Protein AF-A0A6B2CQM3-F1 (afdb_monomer_lite)

Radius of gyration: 13.4 Å; chains: 1; bounding box: 28×25×42 Å

Structure (mmCIF, N/CA/C/O backbone):
data_AF-A0A6B2CQM3-F1
#
_entry.id   AF-A0A6B2CQM3-F1
#
loop_
_atom_site.group_PDB
_atom_site.id
_atom_site.type_symbol
_atom_site.label_atom_id
_atom_site.label_alt_id
_atom_site.label_comp_id
_atom_site.label_asym_id
_atom_site.label_entity_id
_atom_site.label_seq_id
_atom_site.pdbx_PDB_ins_code
_atom_site.Cartn_x
_atom_site.Cartn_y
_atom_site.Cartn_z
_atom_site.occupancy
_atom_site.B_iso_or_equiv
_atom_site.auth_seq_id
_atom_site.auth_comp_id
_atom_site.auth_asym_id
_atom_site.auth_atom_id
_atom_site.pdbx_PDB_model_num
ATOM 1 N N . MET A 1 1 ? -7.483 -2.365 23.186 1.00 58.59 1 MET A N 1
ATOM 2 C CA . MET A 1 1 ? -6.527 -2.837 22.163 1.00 58.59 1 MET A CA 1
ATOM 3 C C . MET A 1 1 ? -7.012 -2.314 20.818 1.00 58.59 1 MET A C 1
ATOM 5 O O . MET A 1 1 ? -8.198 -2.453 20.547 1.00 58.59 1 MET A O 1
ATOM 9 N N . LEU A 1 2 ? -6.171 -1.618 20.048 1.00 72.06 2 LEU A N 1
ATOM 10 C CA . LEU A 1 2 ? -6.530 -1.192 18.690 1.00 72.06 2 LEU A CA 1
ATOM 11 C C . LEU A 1 2 ? -6.353 -2.392 17.755 1.00 72.06 2 LEU A C 1
ATOM 13 O O . LEU A 1 2 ? -5.345 -3.084 17.832 1.00 72.06 2 LEU A O 1
ATOM 17 N N . THR A 1 3 ? -7.343 -2.638 16.909 1.00 85.19 3 THR A N 1
ATOM 18 C CA . THR A 1 3 ? -7.302 -3.629 15.826 1.00 85.19 3 THR A CA 1
ATOM 19 C C . THR A 1 3 ? -7.242 -2.884 14.499 1.00 85.19 3 THR A C 1
ATOM 21 O O . THR A 1 3 ? -7.648 -1.720 14.422 1.00 85.19 3 THR A O 1
ATOM 24 N N . GLY A 1 4 ? -6.730 -3.501 13.444 1.00 88.25 4 GLY A N 1
ATOM 25 C CA . GLY A 1 4 ? -6.677 -2.834 12.153 1.00 88.25 4 GLY A CA 1
ATOM 26 C C . GLY A 1 4 ? -6.274 -3.750 11.020 1.00 88.25 4 GLY A C 1
ATOM 27 O O . GLY A 1 4 ? -5.945 -4.905 11.264 1.00 88.25 4 GLY A O 1
ATOM 28 N N . ALA A 1 5 ? -6.343 -3.202 9.811 1.00 93.00 5 ALA A N 1
ATOM 29 C CA . ALA A 1 5 ? -5.862 -3.842 8.599 1.00 93.00 5 ALA A CA 1
ATOM 30 C C . ALA A 1 5 ? -4.742 -3.000 7.980 1.00 93.00 5 ALA A C 1
ATOM 32 O O . ALA A 1 5 ? -4.845 -1.767 7.921 1.00 93.00 5 ALA A O 1
ATOM 33 N N . ILE A 1 6 ? -3.697 -3.668 7.510 1.00 94.75 6 ILE A N 1
ATOM 34 C CA . ILE A 1 6 ? -2.611 -3.099 6.723 1.00 94.75 6 ILE A CA 1
ATOM 35 C C . ILE A 1 6 ? -2.851 -3.478 5.264 1.00 94.75 6 ILE A C 1
ATOM 37 O O . ILE A 1 6 ? -2.882 -4.653 4.905 1.00 94.75 6 ILE A O 1
ATOM 41 N N . VAL A 1 7 ? -3.019 -2.467 4.419 1.00 96.88 7 VAL A N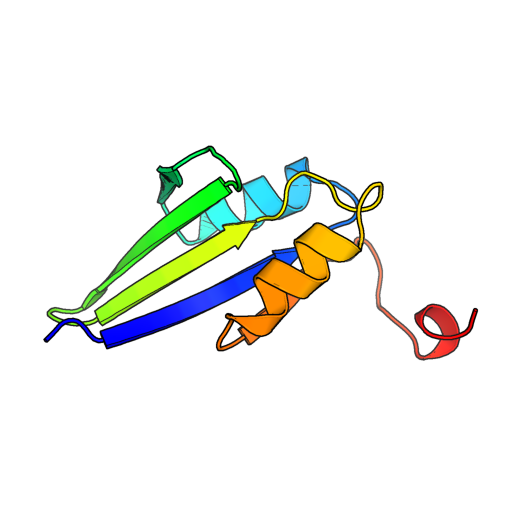 1
ATOM 42 C CA . VAL A 1 7 ? -3.094 -2.620 2.967 1.00 96.88 7 VAL A CA 1
ATOM 43 C C . VAL A 1 7 ? -1.780 -2.146 2.372 1.00 96.88 7 VAL A C 1
ATOM 45 O O . VAL A 1 7 ? -1.392 -0.999 2.582 1.00 96.88 7 VAL A O 1
ATOM 48 N N . SER A 1 8 ? -1.109 -2.983 1.593 1.00 96.56 8 SER A N 1
ATOM 49 C CA . SER A 1 8 ? -0.003 -2.526 0.751 1.00 96.56 8 SER A CA 1
ATOM 50 C C . SER A 1 8 ? -0.508 -2.221 -0.644 1.00 96.56 8 SER A C 1
ATOM 52 O O . SER A 1 8 ? -1.172 -3.049 -1.258 1.00 96.56 8 SER A O 1
ATOM 54 N N . LEU A 1 9 ? -0.201 -1.025 -1.140 1.00 96.50 9 LEU A N 1
ATOM 55 C CA . LEU A 1 9 ? -0.654 -0.544 -2.438 1.00 96.50 9 LEU A CA 1
ATOM 56 C C . LEU A 1 9 ? 0.543 -0.162 -3.305 1.00 96.50 9 LEU A C 1
ATOM 58 O O . LEU A 1 9 ? 1.193 0.848 -3.048 1.00 96.50 9 LEU A O 1
ATOM 62 N N . ALA A 1 10 ? 0.793 -0.939 -4.355 1.00 94.25 10 ALA A N 1
ATOM 63 C CA . ALA A 1 10 ? 1.835 -0.670 -5.341 1.00 94.25 10 ALA A CA 1
ATOM 64 C C . ALA A 1 10 ? 1.236 -0.275 -6.699 1.00 94.25 10 ALA A C 1
ATOM 66 O O . ALA A 1 10 ? 0.143 -0.701 -7.065 1.00 94.25 10 ALA A O 1
ATOM 67 N N . SER A 1 11 ? 1.963 0.547 -7.450 1.00 93.12 11 SER A N 1
ATOM 68 C CA . SER A 1 11 ? 1.638 0.953 -8.822 1.00 93.12 11 SER A CA 1
ATOM 69 C C . SER A 1 11 ? 2.918 1.379 -9.517 1.00 93.12 11 SER A C 1
ATOM 71 O O . SER A 1 11 ? 3.712 2.095 -8.909 1.00 93.12 11 SER A O 1
ATOM 73 N N . ALA A 1 12 ? 3.092 1.007 -10.789 1.00 89.62 12 ALA A N 1
ATOM 74 C CA . ALA A 1 12 ? 4.261 1.413 -11.577 1.00 89.62 12 ALA A CA 1
ATOM 75 C C . ALA A 1 12 ? 4.362 2.946 -11.697 1.00 89.62 12 ALA A C 1
ATOM 77 O O . ALA A 1 12 ? 5.444 3.505 -11.840 1.00 89.62 12 ALA A O 1
ATOM 78 N N . GLU A 1 13 ? 3.222 3.629 -11.580 1.00 92.25 13 GLU A N 1
ATOM 79 C CA . GLU A 1 13 ? 3.122 5.074 -11.417 1.00 92.25 13 GLU A CA 1
ATOM 80 C C . GLU A 1 13 ? 2.916 5.406 -9.930 1.00 92.25 13 GLU A C 1
ATOM 82 O O . GLU A 1 13 ? 1.812 5.222 -9.403 1.00 92.25 13 GLU A O 1
ATOM 87 N N . LEU A 1 14 ? 3.941 5.923 -9.242 1.00 91.12 14 LEU A N 1
ATOM 88 C CA . LEU A 1 14 ? 3.841 6.274 -7.816 1.00 91.12 14 LEU A CA 1
ATOM 89 C C . LEU A 1 14 ? 2.707 7.275 -7.534 1.00 91.12 14 LEU A C 1
ATOM 91 O O . LEU A 1 14 ? 1.966 7.127 -6.562 1.00 91.12 14 LEU A O 1
ATOM 95 N N . SER A 1 15 ? 2.527 8.265 -8.412 1.00 93.25 15 SER A N 1
ATOM 96 C CA . SER A 1 15 ? 1.463 9.272 -8.305 1.00 93.25 15 SER A CA 1
ATOM 97 C C . SER A 1 15 ? 0.062 8.651 -8.265 1.00 93.25 15 SER A C 1
ATOM 99 O O . SER A 1 15 ? -0.805 9.128 -7.532 1.00 93.25 15 SER A O 1
ATOM 101 N N . ARG A 1 16 ? -0.159 7.546 -8.988 1.00 94.44 16 ARG A N 1
ATOM 102 C CA . ARG A 1 16 ? -1.417 6.790 -8.966 1.00 94.44 16 ARG A CA 1
ATOM 103 C C . ARG A 1 16 ? -1.638 6.113 -7.618 1.00 94.44 16 ARG A C 1
ATOM 105 O O . ARG A 1 16 ? -2.722 6.250 -7.053 1.00 94.44 16 ARG A O 1
ATOM 112 N N . ALA A 1 17 ? -0.631 5.418 -7.083 1.00 94.38 17 ALA A N 1
ATOM 113 C CA . ALA A 1 17 ? -0.744 4.790 -5.764 1.00 94.38 17 ALA A CA 1
ATOM 114 C C . ALA A 1 17 ? -1.007 5.834 -4.669 1.00 94.38 17 ALA A C 1
ATOM 116 O O . ALA A 1 17 ? -1.873 5.637 -3.818 1.00 94.38 17 ALA A O 1
ATOM 117 N N . GLN A 1 18 ? -0.330 6.983 -4.737 1.00 94.81 18 GLN A N 1
ATOM 118 C CA . GLN A 1 18 ? -0.564 8.103 -3.825 1.00 94.81 18 GLN A CA 1
ATOM 119 C C . GLN A 1 18 ? -1.994 8.642 -3.918 1.00 94.81 18 GLN A C 1
ATOM 121 O O . GLN A 1 18 ? -2.626 8.860 -2.885 1.00 94.81 18 GLN A O 1
ATOM 126 N N . ALA A 1 19 ? -2.512 8.853 -5.133 1.00 95.69 19 ALA A N 1
ATOM 127 C CA . ALA A 1 19 ? -3.867 9.353 -5.351 1.00 95.69 19 ALA A CA 1
ATOM 128 C C . ALA A 1 19 ? -4.929 8.373 -4.827 1.00 95.69 19 ALA A C 1
ATOM 130 O O . ALA A 1 19 ? -5.864 8.778 -4.134 1.00 95.69 19 ALA A O 1
ATOM 131 N N . LEU A 1 20 ? -4.756 7.076 -5.098 1.00 95.88 20 LEU A N 1
ATOM 132 C CA . LEU A 1 20 ? -5.641 6.023 -4.601 1.00 95.88 20 LEU A CA 1
ATOM 133 C C . LEU A 1 20 ? -5.615 5.942 -3.070 1.00 95.88 20 LEU A C 1
ATOM 135 O O . LEU A 1 20 ? -6.676 5.968 -2.446 1.00 95.88 20 LEU A O 1
ATOM 139 N N . ALA A 1 21 ? -4.435 5.930 -2.448 1.00 96.56 2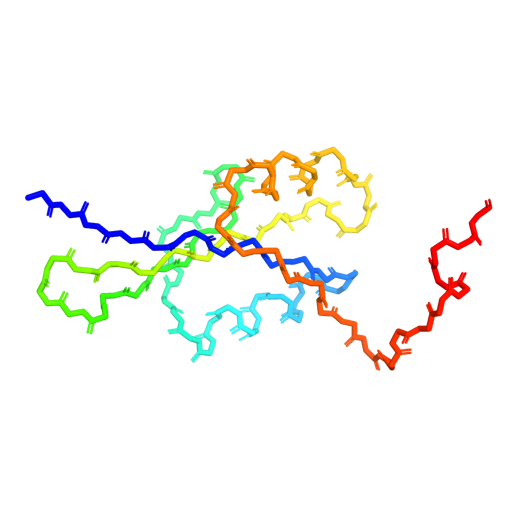1 ALA A N 1
ATOM 140 C CA . ALA A 1 21 ? -4.322 5.917 -0.992 1.00 96.56 21 ALA A CA 1
ATOM 141 C C . ALA A 1 21 ? -4.939 7.177 -0.353 1.00 96.56 21 ALA A C 1
ATOM 143 O O . ALA A 1 21 ? -5.692 7.073 0.619 1.00 96.56 21 ALA A O 1
ATOM 144 N N . ALA A 1 22 ? -4.701 8.354 -0.943 1.00 96.38 22 ALA A N 1
ATOM 145 C CA . ALA A 1 22 ? -5.255 9.630 -0.488 1.00 96.38 22 ALA A CA 1
ATOM 146 C C . ALA A 1 22 ? -6.787 9.708 -0.605 1.00 96.38 22 ALA A C 1
ATOM 148 O O . ALA A 1 22 ? -7.425 10.415 0.175 1.00 96.38 22 ALA A O 1
ATOM 149 N N . SER A 1 23 ? -7.391 8.980 -1.551 1.00 96.00 23 SER A N 1
ATOM 150 C CA . SER A 1 23 ? -8.852 8.918 -1.695 1.00 96.00 23 SER A CA 1
ATOM 151 C C . SER A 1 23 ? -9.539 8.186 -0.533 1.00 96.00 23 SER A C 1
ATOM 153 O O . SER A 1 23 ? -10.710 8.432 -0.242 1.00 96.00 23 SER A O 1
ATOM 155 N N . VAL A 1 24 ? -8.805 7.309 0.163 1.00 94.56 24 VAL A N 1
ATOM 156 C CA . VAL A 1 24 ? -9.334 6.464 1.242 1.00 94.56 24 VAL A CA 1
ATOM 157 C C . VAL A 1 24 ? -8.882 6.938 2.619 1.00 94.56 24 VAL A C 1
ATOM 159 O O . VAL A 1 24 ? -9.650 6.814 3.575 1.00 94.56 24 VAL A O 1
ATOM 162 N N . ALA A 1 25 ? -7.660 7.455 2.741 1.00 95.19 25 ALA A N 1
ATOM 163 C CA . ALA A 1 25 ? -6.984 7.710 4.008 1.00 95.19 25 ALA A CA 1
ATOM 164 C C . ALA A 1 25 ? -6.094 8.966 3.952 1.00 95.19 25 ALA A C 1
ATOM 166 O O . ALA A 1 25 ? -5.804 9.503 2.886 1.00 95.19 25 ALA A O 1
ATOM 167 N N . LYS A 1 26 ? -5.656 9.465 5.115 1.00 95.31 26 LYS A N 1
ATOM 168 C CA . LYS A 1 26 ? -4.815 10.669 5.214 1.00 95.31 26 LYS A CA 1
ATOM 169 C C . LYS A 1 26 ? -3.345 10.297 5.346 1.00 95.31 26 LYS A C 1
ATOM 171 O O . LYS A 1 26 ? -2.999 9.489 6.205 1.00 95.31 26 LYS A O 1
ATOM 176 N N . LEU A 1 27 ? -2.485 10.920 4.541 1.00 93.88 27 LEU A N 1
ATOM 177 C CA . LEU A 1 27 ? -1.036 10.763 4.660 1.00 93.88 27 LEU A CA 1
ATOM 178 C C . LEU A 1 27 ? -0.579 11.205 6.056 1.00 93.88 27 LEU A C 1
ATOM 180 O O . LEU A 1 27 ? -0.911 12.306 6.492 1.00 93.88 27 LEU A O 1
ATOM 184 N N . THR A 1 28 ? 0.152 10.333 6.743 1.00 91.44 28 THR A N 1
ATOM 185 C CA . THR A 1 28 ? 0.569 10.518 8.141 1.00 91.44 28 THR A CA 1
ATOM 186 C C . THR A 1 28 ? 2.077 10.367 8.304 1.00 91.44 28 THR A C 1
ATOM 188 O O . THR A 1 28 ? 2.666 11.132 9.059 1.00 91.44 28 THR A O 1
ATOM 191 N N . ASP A 1 29 ? 2.699 9.454 7.554 1.00 88.50 29 ASP A N 1
ATOM 192 C CA . ASP A 1 29 ? 4.155 9.286 7.512 1.00 88.50 29 ASP A CA 1
ATOM 193 C C . ASP A 1 29 ? 4.652 9.234 6.063 1.00 88.50 29 ASP A C 1
ATOM 195 O O . ASP A 1 29 ? 3.903 8.867 5.151 1.00 88.50 29 ASP A O 1
ATOM 199 N N . ARG A 1 30 ? 5.898 9.650 5.852 1.00 86.00 30 ARG A N 1
ATOM 200 C CA . ARG A 1 30 ? 6.558 9.732 4.551 1.00 86.00 30 ARG A CA 1
ATOM 201 C C . ARG A 1 30 ? 7.821 8.875 4.449 1.00 86.00 30 ARG A C 1
ATOM 203 O O . ARG A 1 30 ? 8.245 8.652 3.318 1.00 86.00 30 ARG A O 1
ATOM 210 N N . GLU A 1 31 ? 8.405 8.398 5.552 1.00 81.81 31 GLU A N 1
ATOM 211 C CA . GLU A 1 31 ? 9.672 7.652 5.515 1.00 81.81 31 GLU A CA 1
ATOM 212 C C . GLU A 1 31 ? 9.662 6.421 6.441 1.00 81.81 31 GLU A C 1
ATOM 214 O O . GLU A 1 31 ? 9.167 6.502 7.561 1.00 81.81 31 GLU A O 1
ATOM 219 N N . PRO A 1 32 ? 10.210 5.261 6.015 1.00 72.62 32 PRO A N 1
ATOM 220 C CA . PRO A 1 32 ? 10.836 4.971 4.714 1.00 72.62 32 PRO A CA 1
ATOM 221 C C . PRO A 1 32 ? 9.828 4.711 3.575 1.00 72.62 32 PRO A C 1
ATOM 223 O O . PRO A 1 32 ? 10.219 4.571 2.420 1.00 72.62 32 PRO A O 1
ATOM 226 N N . MET A 1 33 ? 8.530 4.651 3.884 1.00 84.38 33 MET A N 1
ATOM 227 C CA . MET A 1 33 ? 7.429 4.480 2.930 1.00 84.38 33 MET A CA 1
ATOM 228 C C . MET A 1 33 ? 6.319 5.483 3.240 1.00 84.38 33 MET A C 1
ATOM 230 O O . MET A 1 33 ? 6.227 5.992 4.357 1.00 84.38 33 MET A O 1
ATOM 234 N N . LEU A 1 34 ? 5.433 5.743 2.276 1.00 92.69 34 LEU A N 1
ATOM 235 C CA . LEU A 1 34 ? 4.279 6.598 2.544 1.00 92.69 34 LEU A CA 1
ATOM 236 C C . LEU A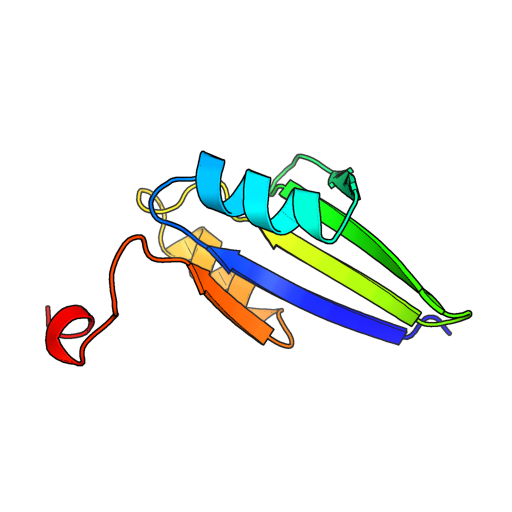 1 34 ? 3.235 5.790 3.310 1.00 92.69 34 LEU A C 1
ATOM 238 O O . LEU A 1 34 ? 2.782 4.746 2.836 1.00 92.69 34 LEU A O 1
ATOM 242 N N . MET A 1 35 ? 2.825 6.291 4.471 1.00 94.12 35 MET A N 1
ATOM 243 C CA . MET A 1 35 ? 1.794 5.667 5.291 1.00 94.12 35 MET A CA 1
ATOM 244 C C . MET A 1 35 ? 0.568 6.561 5.367 1.00 94.12 35 MET A C 1
ATOM 246 O O . MET A 1 35 ? 0.619 7.696 5.852 1.00 94.12 35 MET A O 1
ATOM 250 N N . TYR A 1 36 ? -0.558 6.023 4.917 1.00 96.12 36 TYR A N 1
ATOM 251 C CA . TYR A 1 36 ? -1.859 6.657 5.019 1.00 96.12 36 TYR A CA 1
ATOM 252 C C . TYR A 1 36 ? -2.678 5.973 6.102 1.00 96.12 36 TYR A C 1
ATOM 254 O O . TYR A 1 36 ? -2.642 4.756 6.255 1.00 96.12 36 TYR A O 1
ATOM 262 N N . TYR A 1 37 ? -3.451 6.762 6.834 1.00 93.62 37 TYR A N 1
ATOM 263 C CA . TYR A 1 37 ? -4.219 6.305 7.979 1.00 93.62 37 TYR A CA 1
ATOM 264 C C . TYR A 1 37 ? -5.677 6.757 7.896 1.00 93.62 37 TYR A C 1
ATOM 266 O O . TYR A 1 37 ? -5.983 7.907 7.555 1.00 93.62 37 TYR A O 1
ATOM 274 N N . ARG A 1 38 ? -6.594 5.859 8.260 1.00 94.50 38 ARG A N 1
ATOM 275 C CA . ARG A 1 38 ? -8.003 6.177 8.498 1.00 94.50 38 ARG A CA 1
ATOM 276 C C . ARG A 1 38 ? -8.524 5.435 9.719 1.00 94.50 38 ARG A C 1
ATOM 278 O O . ARG A 1 38 ? -8.459 4.213 9.804 1.00 94.50 38 ARG A O 1
ATOM 285 N N . LYS A 1 39 ? -9.146 6.176 10.636 1.00 93.88 39 LYS A N 1
ATOM 286 C CA . LYS A 1 39 ? -9.971 5.586 11.692 1.00 93.88 39 LYS A CA 1
ATOM 287 C C . LYS A 1 39 ? -11.287 5.101 11.080 1.00 93.88 39 LYS A C 1
ATOM 289 O O . LYS A 1 39 ? -12.010 5.896 10.480 1.00 93.88 39 LYS A O 1
ATOM 294 N N . VAL A 1 40 ? -11.578 3.809 11.213 1.00 91.81 40 VAL A N 1
ATOM 295 C CA . VAL A 1 40 ? -12.796 3.186 10.662 1.00 91.81 40 VAL A CA 1
ATOM 296 C C . VAL A 1 40 ? -13.914 3.182 11.703 1.00 91.81 40 VAL A C 1
ATOM 298 O O . VAL A 1 40 ? -15.052 3.514 11.391 1.00 91.81 40 VAL A O 1
ATOM 301 N N . SER A 1 41 ? -13.583 2.862 12.954 1.00 90.94 41 SER A N 1
ATOM 302 C CA . SER A 1 41 ? -14.492 2.936 14.102 1.00 90.94 41 SER A CA 1
ATOM 303 C C . SER A 1 41 ? -13.700 3.157 15.390 1.00 90.94 41 SER A C 1
ATOM 305 O O . SER A 1 41 ? -12.470 3.270 15.384 1.00 90.94 41 SER A O 1
ATOM 307 N N . GLU A 1 42 ? -14.389 3.203 16.528 1.00 90.12 42 GLU A N 1
ATOM 308 C CA . GLU A 1 42 ? -13.720 3.034 17.814 1.00 90.12 42 GLU A CA 1
ATOM 309 C C . GLU A 1 42 ? -12.989 1.683 17.833 1.00 90.12 42 GLU A C 1
ATOM 311 O O . GLU A 1 42 ? -13.542 0.660 17.428 1.00 90.12 42 GLU A O 1
ATOM 316 N N . GLY A 1 43 ? -11.703 1.696 18.185 1.00 87.12 43 GLY A N 1
ATOM 317 C CA . GLY A 1 43 ? -10.881 0.488 18.210 1.00 87.12 43 GLY A CA 1
ATOM 318 C C . GLY A 1 43 ? -10.416 -0.070 16.854 1.00 87.12 43 GLY A C 1
ATOM 319 O O . GLY A 1 43 ? -9.670 -1.047 16.884 1.00 87.12 43 GLY A O 1
ATOM 320 N N . ARG A 1 44 ? -10.807 0.499 15.694 1.00 91.00 44 ARG A N 1
ATOM 321 C CA . ARG A 1 44 ? -10.430 -0.019 14.355 1.00 91.00 44 ARG A CA 1
ATOM 322 C C . ARG A 1 44 ? -9.743 0.997 13.455 1.00 91.00 44 ARG A C 1
ATOM 324 O O . ARG A 1 44 ? -10.276 2.085 13.213 1.00 91.00 44 ARG A O 1
ATOM 331 N N . LEU A 1 45 ? -8.606 0.592 12.898 1.00 93.75 45 LEU A N 1
ATOM 332 C CA . LEU A 1 45 ? -7.751 1.408 12.041 1.00 93.75 45 LEU A CA 1
ATOM 333 C C . LEU A 1 45 ? -7.530 0.746 10.680 1.00 93.75 45 LEU A C 1
ATOM 335 O O . LEU A 1 45 ? -7.442 -0.473 10.577 1.00 93.75 45 LEU A O 1
ATOM 339 N N . LEU A 1 46 ? -7.410 1.566 9.645 1.00 94.75 46 LEU A N 1
ATOM 340 C CA . LEU A 1 46 ? -6.909 1.168 8.339 1.00 94.75 46 LEU A CA 1
ATOM 341 C C . LEU A 1 46 ? -5.599 1.910 8.092 1.00 94.75 46 LEU A C 1
ATOM 343 O O . LEU A 1 46 ? -5.579 3.144 8.142 1.00 94.75 46 LEU A O 1
ATOM 347 N N . SER A 1 47 ? -4.548 1.154 7.801 1.00 95.31 47 SER A N 1
ATOM 348 C CA . SER A 1 47 ? -3.255 1.673 7.371 1.00 95.31 47 SER A CA 1
ATOM 349 C C . SER A 1 47 ? -3.020 1.263 5.924 1.00 95.31 47 SER A C 1
ATOM 351 O O . SER A 1 47 ? -3.189 0.096 5.586 1.00 95.31 47 SER A O 1
ATOM 353 N N . ILE A 1 48 ? -2.630 2.206 5.072 1.00 96.94 48 ILE A N 1
ATOM 354 C CA . ILE 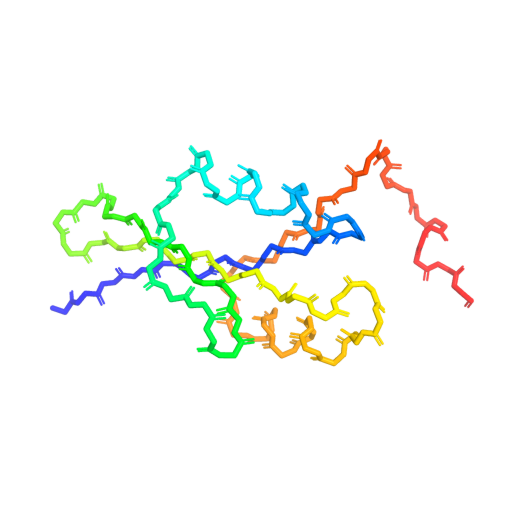A 1 48 ? -2.227 1.931 3.691 1.00 96.94 48 ILE A CA 1
ATOM 355 C C . ILE A 1 48 ? -0.754 2.292 3.555 1.00 96.94 48 ILE A C 1
ATOM 357 O O . ILE A 1 48 ? -0.380 3.443 3.784 1.00 96.94 48 ILE A O 1
ATOM 361 N N . VAL A 1 49 ? 0.071 1.318 3.191 1.00 95.31 49 VAL A N 1
ATOM 362 C CA . VAL A 1 49 ? 1.502 1.490 2.943 1.00 95.31 49 VAL A CA 1
ATOM 363 C C . VAL A 1 49 ? 1.727 1.542 1.438 1.00 95.31 49 VAL A C 1
ATOM 365 O O . VAL A 1 49 ? 1.347 0.618 0.719 1.00 95.31 49 VAL A O 1
ATOM 368 N N . VAL A 1 50 ? 2.346 2.620 0.963 1.00 95.56 50 VAL A N 1
ATOM 369 C CA . VAL A 1 50 ? 2.721 2.793 -0.443 1.00 95.56 50 VAL A CA 1
ATOM 370 C C . VAL A 1 50 ? 4.252 2.779 -0.550 1.00 95.56 50 VAL A C 1
ATOM 372 O O . VAL A 1 50 ? 4.892 3.746 -0.115 1.00 95.56 50 VAL A O 1
ATOM 375 N N . PRO A 1 51 ? 4.856 1.712 -1.110 1.00 92.19 51 PRO A N 1
ATOM 376 C CA . PRO A 1 51 ? 6.286 1.671 -1.386 1.00 92.19 51 PRO A CA 1
ATOM 377 C C . PRO A 1 51 ? 6.624 2.656 -2.512 1.00 92.19 51 PRO A C 1
ATOM 379 O O . PRO A 1 51 ? 5.999 2.656 -3.572 1.00 92.19 51 PRO A O 1
ATOM 382 N N . THR A 1 52 ? 7.617 3.511 -2.285 1.00 89.81 52 THR A N 1
ATOM 383 C CA . THR A 1 52 ? 8.006 4.589 -3.212 1.00 89.81 52 THR A CA 1
ATOM 384 C C . THR A 1 52 ? 9.031 4.153 -4.255 1.00 89.81 52 THR A C 1
ATOM 386 O O . THR A 1 52 ? 9.177 4.821 -5.274 1.00 89.81 52 THR A O 1
ATOM 389 N N . GLY A 1 53 ? 9.727 3.038 -4.012 1.00 85.50 53 GLY A N 1
ATOM 390 C CA . GLY A 1 53 ? 10.785 2.523 -4.879 1.00 85.50 53 GLY A CA 1
ATOM 391 C C . GLY A 1 53 ? 10.304 1.715 -6.086 1.00 85.50 53 GLY A C 1
ATOM 392 O O . GLY A 1 53 ? 11.112 1.413 -6.954 1.00 85.50 53 GLY A O 1
ATOM 393 N N . TYR A 1 54 ? 9.026 1.348 -6.187 1.00 84.69 54 TYR A N 1
ATOM 394 C CA . TYR A 1 54 ? 8.522 0.549 -7.312 1.00 84.69 54 TYR A CA 1
ATOM 395 C C . TYR A 1 54 ? 8.352 1.399 -8.587 1.00 84.69 54 TYR A C 1
ATOM 397 O O . TYR A 1 54 ? 7.846 2.517 -8.491 1.00 84.69 54 TYR A O 1
ATOM 405 N N . PRO A 1 55 ? 8.729 0.894 -9.782 1.00 83.38 55 PRO A N 1
ATOM 406 C CA . PRO A 1 55 ? 9.239 -0.452 -10.074 1.00 83.38 55 PRO A CA 1
ATOM 407 C C . PRO A 1 55 ? 10.758 -0.644 -9.933 1.00 83.38 55 PRO A C 1
ATOM 409 O O . PRO A 1 55 ? 11.237 -1.759 -10.111 1.00 83.38 55 PRO A O 1
ATOM 412 N N . ALA A 1 56 ? 11.522 0.396 -9.593 1.00 83.62 56 ALA A N 1
ATOM 413 C CA . ALA A 1 56 ? 12.984 0.324 -9.477 1.00 83.62 56 ALA A CA 1
ATOM 414 C C . ALA A 1 56 ? 13.488 -0.612 -8.353 1.00 83.62 56 ALA A C 1
ATOM 416 O O . ALA A 1 56 ? 14.597 -1.133 -8.444 1.00 83.62 56 ALA A O 1
ATOM 417 N N . SER A 1 57 ? 12.682 -0.844 -7.314 1.00 85.38 57 SER A N 1
ATOM 418 C CA . SER A 1 57 ? 12.970 -1.726 -6.181 1.00 85.38 57 SER A CA 1
ATOM 419 C C . SER A 1 57 ? 11.775 -2.637 -5.902 1.00 85.38 57 SER A C 1
ATOM 421 O O . SER A 1 57 ? 10.788 -2.244 -5.279 1.00 85.38 57 SER A O 1
ATOM 423 N N . VAL A 1 58 ? 11.863 -3.885 -6.367 1.00 85.44 58 VAL A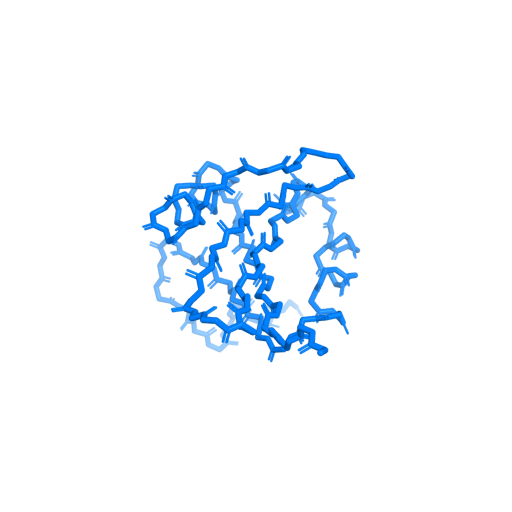 N 1
ATOM 424 C CA . VAL A 1 58 ? 10.862 -4.930 -6.081 1.00 85.44 58 VAL A CA 1
ATOM 425 C C . VAL A 1 58 ? 10.948 -5.399 -4.623 1.00 85.44 58 VAL A C 1
ATOM 427 O O . VAL A 1 58 ? 9.948 -5.823 -4.049 1.00 85.44 58 VAL A O 1
ATOM 430 N N . ILE A 1 59 ? 12.122 -5.276 -3.995 1.00 87.38 59 ILE A N 1
ATOM 431 C CA . ILE A 1 59 ? 12.355 -5.701 -2.608 1.00 87.38 59 ILE A CA 1
ATOM 432 C C . ILE A 1 59 ? 11.503 -4.883 -1.631 1.00 87.38 59 ILE A C 1
ATOM 434 O O . ILE A 1 59 ? 10.879 -5.468 -0.748 1.00 87.38 59 ILE A O 1
ATOM 438 N N . ASP A 1 60 ? 11.402 -3.563 -1.817 1.00 85.19 60 ASP A N 1
ATOM 439 C CA . ASP A 1 60 ? 10.586 -2.709 -0.937 1.00 85.19 60 ASP A CA 1
ATOM 440 C C . ASP A 1 60 ? 9.094 -3.043 -1.046 1.00 85.19 60 ASP A C 1
ATOM 442 O O . ASP A 1 60 ? 8.359 -3.004 -0.058 1.00 85.19 60 ASP A O 1
ATOM 446 N N . VAL A 1 61 ? 8.645 -3.434 -2.242 1.00 89.31 61 VAL A N 1
ATOM 447 C CA . VAL A 1 61 ? 7.275 -3.911 -2.460 1.00 89.31 61 VAL A CA 1
ATOM 448 C C . VAL A 1 61 ? 7.049 -5.237 -1.760 1.00 89.31 61 VAL A C 1
ATOM 450 O O . VAL A 1 61 ? 6.061 -5.377 -1.045 1.00 89.31 61 VAL A O 1
ATOM 453 N N . ALA A 1 62 ? 7.959 -6.196 -1.928 1.00 90.56 62 ALA A N 1
ATOM 454 C CA . ALA A 1 62 ? 7.853 -7.495 -1.277 1.00 90.56 62 ALA A CA 1
ATOM 455 C C . ALA A 1 62 ? 7.830 -7.350 0.254 1.00 90.56 62 ALA A C 1
ATOM 457 O O . ALA A 1 62 ? 6.997 -7.968 0.915 1.00 90.56 62 ALA A O 1
ATOM 458 N N . ALA A 1 63 ? 8.681 -6.482 0.809 1.00 90.25 63 ALA A N 1
ATOM 459 C CA . ALA A 1 63 ? 8.697 -6.167 2.232 1.00 90.25 63 ALA A CA 1
ATOM 460 C C . ALA A 1 63 ? 7.354 -5.588 2.698 1.00 90.25 63 ALA A C 1
ATOM 462 O O . ALA A 1 63 ? 6.766 -6.111 3.646 1.00 90.25 63 ALA A O 1
ATOM 463 N N . ALA A 1 64 ? 6.826 -4.572 2.006 1.00 91.25 64 ALA A N 1
ATOM 464 C CA . ALA A 1 64 ? 5.519 -4.001 2.323 1.00 91.25 64 ALA A CA 1
ATOM 465 C C . ALA A 1 64 ? 4.405 -5.063 2.274 1.00 91.25 64 ALA A C 1
ATOM 467 O O . ALA A 1 64 ? 3.650 -5.214 3.230 1.00 91.25 64 ALA A O 1
ATOM 468 N N . PHE A 1 65 ? 4.346 -5.857 1.203 1.00 93.62 65 PHE A N 1
ATOM 469 C CA . PHE A 1 65 ? 3.308 -6.872 1.019 1.00 93.62 65 PHE A CA 1
ATOM 470 C C . PHE A 1 65 ? 3.401 -8.006 2.049 1.00 93.62 65 PHE A C 1
ATOM 472 O O . PHE A 1 65 ? 2.371 -8.526 2.464 1.00 93.62 65 PHE A O 1
ATOM 479 N N . SER A 1 66 ? 4.605 -8.367 2.504 1.00 93.94 66 SER A N 1
ATOM 480 C CA . SER A 1 66 ? 4.806 -9.433 3.498 1.00 93.94 66 SER A CA 1
ATOM 481 C C . SER A 1 66 ? 4.220 -9.135 4.881 1.00 93.94 66 SER A C 1
ATOM 483 O O . SER A 1 66 ? 3.969 -10.065 5.646 1.00 93.94 66 SER A O 1
ATOM 485 N N . ILE A 1 67 ? 3.997 -7.857 5.201 1.00 89.94 67 ILE A N 1
ATOM 486 C CA . ILE A 1 67 ? 3.393 -7.424 6.469 1.00 89.94 67 ILE A CA 1
ATOM 487 C C . ILE A 1 67 ? 1.916 -7.034 6.317 1.00 89.94 67 ILE A C 1
ATOM 489 O O . ILE A 1 67 ? 1.298 -6.613 7.294 1.00 89.94 67 ILE A O 1
ATOM 493 N N . ALA A 1 68 ? 1.365 -7.110 5.103 1.00 94.50 68 ALA A N 1
ATOM 494 C CA . ALA A 1 68 ? 0.021 -6.643 4.801 1.00 94.50 68 ALA A CA 1
ATOM 495 C C . ALA A 1 68 ? -1.025 -7.746 4.977 1.00 94.50 68 ALA A C 1
ATOM 497 O O . ALA A 1 68 ? -0.819 -8.892 4.584 1.00 94.50 68 ALA A O 1
ATOM 498 N N . ASP A 1 69 ? -2.196 -7.366 5.484 1.00 95.44 69 ASP A N 1
ATOM 499 C CA . ASP A 1 69 ? -3.386 -8.217 5.445 1.00 95.44 69 ASP A CA 1
ATOM 500 C C . ASP A 1 69 ? -3.931 -8.325 4.012 1.00 95.44 69 ASP A C 1
ATOM 502 O O . ASP A 1 69 ? -4.517 -9.338 3.633 1.00 95.44 69 ASP A O 1
ATOM 506 N N . VAL A 1 70 ? -3.753 -7.265 3.209 1.00 95.38 70 VAL A N 1
ATOM 507 C CA . VAL A 1 70 ? -4.187 -7.199 1.808 1.00 95.38 70 VAL A CA 1
ATOM 508 C C . VAL A 1 70 ? -3.121 -6.522 0.948 1.00 95.38 70 VAL A C 1
ATOM 510 O O . VAL A 1 70 ? -2.729 -5.383 1.202 1.00 95.38 70 VAL A O 1
ATOM 513 N N . GLY A 1 71 ? -2.699 -7.199 -0.119 1.00 94.44 71 GLY A N 1
ATOM 514 C CA . GLY A 1 71 ? -1.864 -6.627 -1.174 1.00 94.44 71 GLY A CA 1
ATOM 515 C C . GLY A 1 71 ? -2.703 -6.162 -2.365 1.00 94.44 71 GLY A C 1
ATOM 516 O O . GLY A 1 71 ? -3.554 -6.904 -2.851 1.00 94.44 71 GLY A O 1
ATOM 517 N N . VAL A 1 72 ? -2.458 -4.947 -2.851 1.00 94.31 72 VAL A N 1
ATOM 518 C CA . VAL A 1 72 ? -3.127 -4.363 -4.019 1.00 94.31 72 VAL A CA 1
ATOM 519 C C . VAL A 1 72 ? -2.080 -3.858 -5.003 1.00 94.31 72 VAL A C 1
ATOM 521 O O . VAL A 1 72 ? -1.250 -3.012 -4.668 1.00 94.31 72 VAL A O 1
ATOM 524 N N . VAL A 1 73 ? -2.153 -4.340 -6.240 1.00 91.25 73 VAL A N 1
ATOM 525 C CA . VAL A 1 73 ? -1.380 -3.804 -7.362 1.00 91.25 73 VAL A CA 1
ATOM 526 C C . VAL A 1 73 ? -2.342 -3.037 -8.259 1.00 91.25 73 VAL A C 1
ATOM 528 O O . VAL A 1 73 ? -3.249 -3.617 -8.848 1.00 91.25 73 VAL A O 1
ATOM 531 N N . ALA A 1 74 ? -2.177 -1.719 -8.323 1.00 91.19 74 ALA A N 1
ATOM 532 C CA . ALA A 1 74 ? -2.977 -0.855 -9.173 1.00 91.19 74 ALA A CA 1
ATOM 533 C C . ALA A 1 74 ? -2.281 -0.667 -10.522 1.00 91.19 74 ALA A C 1
ATOM 535 O O . ALA A 1 74 ? -1.256 0.009 -10.625 1.00 91.19 74 ALA A O 1
ATOM 536 N N . THR A 1 75 ? -2.870 -1.244 -11.561 1.00 86.19 75 THR A N 1
ATOM 537 C CA . THR A 1 75 ? -2.416 -1.119 -12.946 1.00 86.19 75 THR A CA 1
ATOM 538 C C . THR A 1 75 ? -3.235 -0.078 -13.712 1.00 86.19 75 THR A C 1
ATOM 540 O O . THR A 1 75 ? -4.326 0.332 -13.308 1.00 86.19 75 THR A O 1
ATOM 543 N N . GLY A 1 76 ? -2.677 0.414 -14.822 1.00 83.06 76 GLY A N 1
ATOM 544 C CA . GLY A 1 76 ? -3.383 1.275 -15.782 1.00 83.06 76 GLY A CA 1
ATOM 545 C C . GLY A 1 76 ? -4.159 0.513 -16.858 1.00 83.06 76 GLY A C 1
ATOM 546 O O . GLY A 1 76 ? -4.746 1.143 -17.730 1.00 83.06 76 GLY A O 1
ATOM 547 N N . HIS A 1 77 ? -4.132 -0.814 -16.801 1.00 82.50 77 HIS A N 1
ATOM 548 C CA . HIS A 1 77 ? -4.696 -1.751 -17.767 1.00 82.50 77 HIS A CA 1
ATOM 549 C C . HIS A 1 77 ? -5.227 -2.982 -17.023 1.00 82.50 77 HIS A C 1
ATOM 551 O O . HIS A 1 77 ? -4.871 -3.202 -15.862 1.00 82.50 77 HIS A O 1
ATOM 557 N N . GLU A 1 78 ? -6.075 -3.776 -17.673 1.00 82.06 78 GLU A N 1
ATOM 558 C CA . GLU A 1 78 ? -6.450 -5.086 -17.139 1.00 82.06 78 GLU A CA 1
ATOM 559 C C . GLU A 1 78 ? -5.237 -6.009 -17.140 1.00 82.06 78 GLU A C 1
ATOM 561 O O . GLU A 1 78 ? -4.588 -6.167 -18.170 1.00 82.06 78 GLU A O 1
ATOM 566 N N . LEU A 1 79 ? -4.954 -6.593 -15.976 1.00 78.56 79 LEU A N 1
ATOM 567 C CA . LEU A 1 79 ? -3.943 -7.630 -15.835 1.00 78.56 79 LEU A CA 1
ATOM 568 C C . LEU A 1 79 ? -4.417 -8.909 -16.516 1.00 78.56 79 LEU A C 1
ATOM 570 O O . LEU A 1 79 ? -5.562 -9.333 -16.326 1.00 78.56 79 LEU A O 1
ATOM 574 N N . ASP A 1 80 ? -3.508 -9.562 -17.221 1.00 83.19 80 ASP A N 1
ATOM 575 C CA . ASP A 1 80 ? -3.695 -10.915 -17.708 1.00 83.19 80 ASP A CA 1
ATOM 576 C C . ASP A 1 80 ? -2.584 -11.857 -17.222 1.00 83.19 80 ASP A C 1
ATOM 578 O O . ASP A 1 80 ? -1.608 -11.459 -16.588 1.00 83.19 80 ASP A O 1
ATOM 582 N N . TRP A 1 81 ? -2.776 -13.158 -17.444 1.00 80.88 81 TRP A N 1
ATOM 583 C CA . TRP A 1 81 ? -1.870 -14.190 -16.936 1.00 80.88 81 TRP A CA 1
ATOM 584 C C . TRP A 1 81 ? -0.443 -14.082 -17.501 1.00 80.88 81 TRP A C 1
ATOM 586 O O . TRP A 1 81 ? 0.485 -14.571 -16.863 1.00 80.88 81 TRP A O 1
ATOM 596 N N . ARG A 1 82 ? -0.255 -13.415 -18.645 1.00 81.56 82 ARG A N 1
ATOM 597 C CA . ARG A 1 82 ? 1.041 -13.206 -19.305 1.00 81.56 82 ARG A CA 1
ATOM 598 C C . ARG A 1 82 ? 1.853 -12.102 -18.640 1.00 81.56 82 ARG A C 1
ATOM 600 O O . ARG A 1 82 ? 3.070 -12.113 -18.759 1.00 81.56 82 ARG A O 1
ATOM 607 N N . ASP A 1 83 ? 1.224 -11.193 -17.893 1.00 74.31 83 ASP A N 1
ATOM 608 C CA . ASP A 1 83 ? 1.943 -10.158 -17.133 1.00 74.31 83 ASP A CA 1
ATOM 609 C C . ASP A 1 83 ? 2.817 -10.754 -16.008 1.00 74.31 83 ASP A C 1
ATOM 611 O O . ASP A 1 83 ? 3.706 -10.083 -15.482 1.00 74.31 83 ASP A O 1
ATOM 615 N N . GLY A 1 84 ? 2.576 -12.017 -15.632 1.00 65.88 84 GLY A N 1
ATOM 616 C CA . GLY A 1 84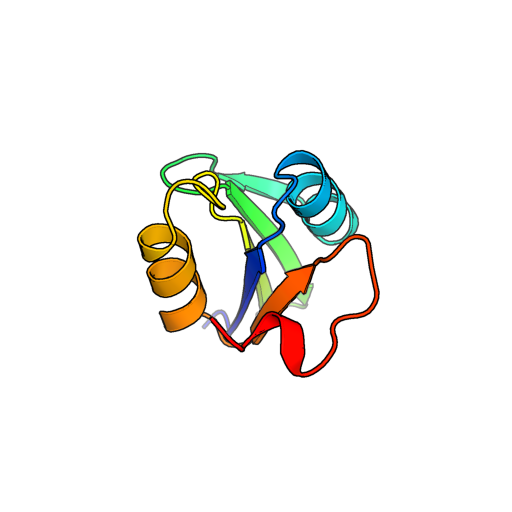 ? 3.409 -12.785 -14.703 1.00 65.88 84 GLY A CA 1
ATOM 617 C C . GLY A 1 84 ? 4.453 -13.686 -15.371 1.00 65.88 84 GLY A C 1
ATOM 618 O O . GLY A 1 84 ? 5.248 -14.301 -14.660 1.00 65.88 84 GLY A O 1
ATOM 619 N N . GLU A 1 85 ? 4.456 -13.785 -16.702 1.00 63.00 85 GLU A N 1
ATOM 620 C CA . GLU A 1 85 ? 5.385 -14.622 -17.462 1.00 63.00 85 GLU A CA 1
ATOM 621 C C . GLU A 1 85 ? 6.561 -13.774 -17.959 1.00 63.00 85 GLU A C 1
ATOM 623 O O . GLU A 1 85 ? 6.491 -13.099 -18.986 1.00 63.00 85 GLU A O 1
ATOM 628 N N . LEU A 1 86 ? 7.647 -13.802 -17.185 1.00 52.12 86 LEU A N 1
ATOM 629 C CA . LEU A 1 86 ? 8.985 -13.400 -17.623 1.00 52.12 86 LEU A CA 1
ATOM 630 C C . LEU A 1 86 ? 9.780 -14.627 -18.072 1.00 52.12 86 LEU A C 1
ATOM 632 O O . LEU A 1 86 ? 9.759 -15.638 -17.331 1.00 52.12 86 LEU A O 1
#

pLDDT: mean 88.86, std 8.6, range [52.12, 96.94]

Secondary structure (DSSP, 8-state):
--EEEEEEEE-SSHHHHHHHHHHHSEEEE-SSSEEEEEEEETTEEEEEEE-SSTTT-HHHHHHHHHT-SEEEE--SS---GGGG--

Foldseek 3Di:
DADEFEEEEEEQDLVVSVVVLVVPFDFDDPPPWTWGWDDPDVRYIYIYTYHPCPPVDVPSSVVSVVPGPYYHYDYPDDDDPCVPPD

Sequence (86 aa):
MLTGAIVSLASAELSRAQALAASVAKLTDREPMLMYYRKVSEGRLLSIVVPTGYPASVIDVAAAFSIADVGVVATGHELDWRDGEL